Protein AF-A0A4S9WUK8-F1 (afdb_monomer_lite)

Foldseek 3Di:
DDDDDDDDDDDDPDPPPAAAQEAEAECPLVVQQVDWFDKAWPLHQKAFPPVPPDDDDDDPDDDDPDPPDTDIDGHRVSLVVLSVNLQRHDAFHKYKYKAQDQCSCVCLVPDDDDPNRDRSCQFKDWPDKDWDADDDDPPDPDDDPRTGTIITIIGGHNGHMDGD

pLDDT: mean 80.41, std 21.2, range [33.19, 98.5]

Sequence (164 aa):
MANVRKGGDGEDGGGEDGGYDIIIDKSTTDAISCAEDVVVGLPYCVNINNINTSATATIPTTVCTQPTFPQKAAIYPPHILAIHLAYLARPGCRWVVLSYSSSRFSDWEGEEMPQGLPQPGELWKLVKHEKIVQSPDPEDRVHRPPEMHHLYILERTGVELKEV

Radius of gyration: 21.24 Å; chains: 1; bounding box: 47×48×71 Å

Secondary structure (DSSP, 8-state):
-------------------EEEEEEESHHHHHHTSPPEEEEES-SEEE-----SS------------SS-EEEEE-HHHHHHHHHHHHEEEEEEEEEEES-TTTTSSTTT--PPTTS--HHHHEEEEEEEEEEPPP-TT--S---SEEEEEEEEEE-S--EEE-

Organism: Aureobasidium pullulans (NCBI:txid5580)

Structure (mmCIF, N/CA/C/O backbone):
data_AF-A0A4S9WUK8-F1
#
_entry.id   AF-A0A4S9WUK8-F1
#
loop_
_atom_site.group_PDB
_atom_site.id
_atom_site.type_symbol
_atom_site.label_atom_id
_atom_site.label_alt_id
_atom_site.label_comp_id
_atom_site.label_asym_id
_atom_site.label_entity_id
_atom_site.label_seq_id
_atom_site.pdbx_PDB_ins_code
_atom_site.Cartn_x
_atom_site.Cartn_y
_atom_site.Cartn_z
_atom_site.occupancy
_atom_site.B_iso_or_equiv
_atom_site.auth_seq_id
_atom_site.auth_comp_id
_atom_site.auth_asym_id
_atom_site.auth_atom_id
_atom_site.pdbx_PDB_model_num
ATOM 1 N N . MET A 1 1 ? -6.366 -29.317 -18.632 1.00 35.34 1 MET A N 1
ATOM 2 C CA . MET A 1 1 ? -7.255 -30.149 -17.795 1.00 35.34 1 MET A CA 1
ATOM 3 C C . MET A 1 1 ? -8.138 -29.207 -17.004 1.00 35.34 1 MET A C 1
ATOM 5 O O . MET A 1 1 ? -7.620 -28.381 -16.268 1.00 35.34 1 MET A O 1
ATOM 9 N N . ALA A 1 2 ? -9.435 -29.241 -17.295 1.00 34.88 2 ALA A N 1
ATOM 10 C CA . ALA A 1 2 ? -10.446 -28.375 -16.704 1.00 34.88 2 ALA A CA 1
ATOM 11 C C . ALA A 1 2 ? -10.790 -28.829 -15.282 1.00 34.88 2 ALA A C 1
ATOM 13 O O . ALA A 1 2 ? -10.738 -30.025 -15.004 1.00 34.88 2 ALA A O 1
ATOM 14 N N . ASN A 1 3 ? -11.231 -27.901 -14.433 1.00 33.19 3 ASN A N 1
ATOM 15 C CA . ASN A 1 3 ? -12.106 -28.260 -13.326 1.00 33.19 3 ASN A CA 1
ATOM 16 C C . ASN A 1 3 ? -13.335 -27.346 -13.333 1.00 33.19 3 ASN A C 1
ATOM 18 O O . ASN A 1 3 ? -13.282 -26.176 -12.965 1.00 33.19 3 ASN A O 1
ATOM 22 N N . VAL A 1 4 ? -14.428 -27.919 -13.835 1.00 40.84 4 VAL A N 1
ATOM 23 C CA . VAL A 1 4 ? -15.790 -27.387 -13.809 1.00 40.84 4 VAL A CA 1
ATOM 24 C C . VAL A 1 4 ? -16.308 -27.539 -12.380 1.00 40.84 4 VAL A C 1
ATOM 26 O O . VAL A 1 4 ? -16.351 -28.654 -11.862 1.00 40.84 4 VAL A O 1
ATOM 29 N N . ARG A 1 5 ? -16.710 -26.442 -11.731 1.00 43.78 5 ARG A N 1
ATOM 30 C CA . ARG A 1 5 ? -17.444 -26.522 -10.462 1.00 43.78 5 ARG A CA 1
ATOM 31 C C . ARG A 1 5 ? -18.898 -26.878 -10.770 1.00 43.78 5 ARG A C 1
ATOM 33 O O . ARG A 1 5 ? -19.621 -26.101 -11.384 1.00 43.78 5 ARG A O 1
ATOM 40 N N . LYS A 1 6 ? -19.290 -28.092 -10.384 1.00 41.66 6 LYS A N 1
ATOM 41 C CA . LYS A 1 6 ? -20.673 -28.574 -10.393 1.00 41.66 6 LYS A CA 1
ATOM 42 C C . LYS A 1 6 ? -21.414 -27.895 -9.238 1.00 41.66 6 LYS A C 1
ATOM 44 O O . LYS A 1 6 ? -20.965 -28.000 -8.101 1.00 41.66 6 LYS A O 1
ATOM 49 N N . GLY A 1 7 ? -22.500 -27.191 -9.552 1.00 44.09 7 GLY A N 1
ATOM 50 C CA . GLY A 1 7 ? -23.410 -26.624 -8.560 1.00 44.09 7 GLY A CA 1
ATOM 51 C C . GLY A 1 7 ? -24.058 -27.726 -7.722 1.00 44.09 7 GLY A C 1
ATOM 52 O O . GLY A 1 7 ? -24.453 -28.765 -8.257 1.00 44.09 7 GLY A O 1
ATOM 53 N N . GLY A 1 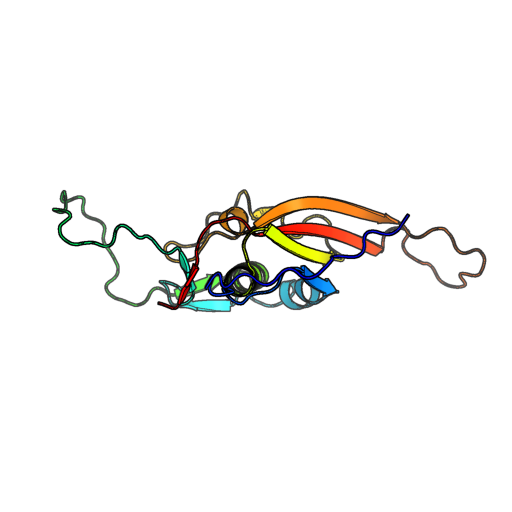8 ? -24.115 -27.494 -6.417 1.00 34.66 8 GLY A N 1
ATOM 54 C CA . GLY A 1 8 ? -24.861 -28.290 -5.457 1.00 34.66 8 GLY A CA 1
ATOM 55 C C . GLY A 1 8 ? -25.534 -27.333 -4.487 1.00 34.66 8 GLY A C 1
ATOM 56 O O . GLY A 1 8 ? -24.848 -26.553 -3.830 1.00 34.66 8 GLY A O 1
ATOM 57 N N . ASP A 1 9 ? -26.861 -27.378 -4.473 1.00 51.56 9 ASP A N 1
ATOM 58 C CA . ASP A 1 9 ? -27.725 -26.598 -3.600 1.00 51.56 9 ASP A CA 1
ATOM 59 C C . ASP A 1 9 ? -27.489 -26.984 -2.135 1.00 51.56 9 ASP A C 1
ATOM 61 O O . ASP A 1 9 ? -27.582 -28.153 -1.756 1.00 51.56 9 ASP A O 1
ATOM 65 N N . GLY A 1 10 ? -27.189 -25.980 -1.322 1.00 39.72 10 GLY A N 1
ATOM 66 C CA . GLY A 1 10 ? -27.092 -26.066 0.125 1.00 39.72 10 GLY A CA 1
ATOM 67 C C . GLY A 1 10 ? -27.099 -24.649 0.671 1.00 39.72 10 GLY A C 1
ATOM 68 O O . GLY A 1 10 ? -26.137 -23.912 0.472 1.00 39.72 10 GLY A O 1
ATOM 69 N N . GLU A 1 11 ? -28.212 -24.255 1.287 1.00 52.22 11 GLU A N 1
ATOM 70 C CA . GLU A 1 11 ? -28.290 -23.047 2.102 1.00 52.22 11 GLU A CA 1
ATOM 71 C C . GLU A 1 11 ? -27.220 -23.125 3.192 1.00 52.22 11 GLU A C 1
ATOM 73 O O . GLU A 1 11 ? -27.316 -23.942 4.106 1.00 52.22 11 GLU A O 1
ATOM 78 N N . ASP A 1 12 ? -26.217 -22.259 3.095 1.00 45.22 12 ASP A N 1
ATOM 79 C CA . ASP A 1 12 ? -25.401 -21.878 4.235 1.00 45.22 12 ASP A CA 1
ATOM 80 C C . ASP A 1 12 ? -25.297 -20.354 4.217 1.00 45.22 12 ASP A C 1
ATOM 82 O O . ASP A 1 12 ? -24.709 -19.749 3.319 1.00 45.22 12 ASP A O 1
ATOM 86 N N . GLY A 1 13 ? -25.982 -19.723 5.169 1.00 46.50 13 GLY A N 1
ATOM 87 C CA . GLY A 1 13 ? -26.023 -18.277 5.362 1.00 46.50 13 GLY A CA 1
ATOM 88 C C . GLY A 1 13 ? -24.713 -17.749 5.941 1.00 46.50 13 GLY A C 1
ATOM 89 O O . GLY A 1 13 ? -24.709 -17.170 7.025 1.00 46.50 13 GLY A O 1
ATOM 90 N N . GLY A 1 14 ? -23.604 -17.951 5.234 1.00 40.41 14 GLY A N 1
ATOM 91 C CA . GLY A 1 14 ? -22.345 -17.275 5.510 1.00 40.41 14 GLY A CA 1
ATOM 92 C C . GLY A 1 14 ? -22.405 -15.887 4.897 1.00 40.41 14 GLY A C 1
ATOM 93 O O . GLY A 1 14 ? -22.320 -15.760 3.679 1.00 40.41 14 GLY A O 1
ATOM 94 N N . GLY A 1 15 ? -22.603 -14.852 5.715 1.00 42.12 15 GLY A N 1
ATOM 95 C CA . GLY A 1 15 ? -22.508 -13.473 5.245 1.00 42.12 15 GLY A CA 1
ATOM 96 C C . GLY A 1 15 ? -21.169 -13.280 4.540 1.00 42.12 15 GLY A C 1
ATOM 97 O O . GLY A 1 15 ? -20.123 -13.420 5.171 1.00 42.12 15 GLY A O 1
ATOM 98 N N . GLU A 1 16 ? -21.197 -13.036 3.230 1.00 56.31 16 GLU A N 1
ATOM 99 C CA . GLU A 1 16 ? -20.005 -12.660 2.479 1.00 56.31 16 GLU A CA 1
ATOM 100 C C . GLU A 1 16 ? -19.574 -11.289 2.995 1.00 56.31 16 GLU A C 1
ATOM 102 O O . GLU A 1 16 ? -20.086 -10.256 2.562 1.00 56.31 16 GLU A O 1
ATOM 107 N N . ASP A 1 17 ? -18.686 -11.291 3.987 1.00 66.38 17 ASP A N 1
ATOM 108 C CA . ASP A 1 17 ? -18.056 -10.081 4.490 1.00 66.38 17 ASP A CA 1
ATOM 109 C C . ASP A 1 17 ? -17.358 -9.419 3.292 1.00 66.38 17 ASP A C 1
ATOM 111 O O . ASP A 1 17 ? -16.470 -9.997 2.651 1.00 66.38 17 ASP A O 1
ATOM 115 N N . GLY A 1 18 ? -17.877 -8.258 2.891 1.00 72.50 18 GLY A N 1
ATOM 116 C CA . GLY A 1 18 ? -17.448 -7.566 1.683 1.00 72.50 18 GLY A CA 1
ATOM 117 C C . GLY A 1 18 ? -15.960 -7.213 1.743 1.00 72.50 18 GLY A C 1
ATOM 118 O O . GLY A 1 18 ? -15.396 -7.000 2.808 1.00 72.50 18 GLY A O 1
ATOM 119 N N . GLY A 1 19 ? -15.298 -7.136 0.589 1.00 90.12 19 GLY A N 1
ATOM 120 C CA . GLY A 1 19 ? -13.904 -6.692 0.520 1.00 90.12 19 GLY A CA 1
ATOM 121 C C . GLY A 1 19 ? -13.163 -7.225 -0.696 1.00 90.12 19 GLY A C 1
ATOM 122 O O . GLY A 1 19 ? -13.610 -8.176 -1.341 1.00 90.12 19 GLY A O 1
ATOM 123 N N . TYR A 1 20 ? -12.026 -6.613 -1.014 1.00 97.06 20 TYR A N 1
ATOM 124 C CA . TYR A 1 20 ? -11.213 -6.982 -2.175 1.00 97.06 20 TYR A CA 1
ATOM 125 C C . TYR A 1 20 ? -10.332 -8.204 -1.896 1.00 97.06 20 TYR A C 1
ATOM 127 O O . TYR A 1 20 ? -9.748 -8.306 -0.821 1.00 97.06 20 TYR A O 1
ATOM 135 N N . ASP A 1 21 ? -10.204 -9.096 -2.885 1.00 97.00 21 ASP A N 1
ATOM 136 C CA . ASP A 1 21 ? -9.227 -10.200 -2.903 1.00 97.00 21 ASP A CA 1
ATOM 137 C C . ASP A 1 21 ? -7.869 -9.784 -3.486 1.00 97.00 21 ASP A C 1
ATOM 139 O O . ASP A 1 21 ? -6.829 -10.361 -3.163 1.00 97.00 21 ASP A O 1
ATOM 143 N N . ILE A 1 22 ? -7.883 -8.830 -4.419 1.00 97.69 22 ILE A N 1
ATOM 144 C CA . ILE A 1 22 ? -6.703 -8.359 -5.141 1.00 97.69 22 ILE A CA 1
ATOM 145 C C . ILE A 1 22 ? -6.827 -6.850 -5.330 1.00 97.69 22 ILE A C 1
ATOM 147 O O . ILE A 1 22 ? -7.840 -6.358 -5.823 1.00 97.69 22 ILE A O 1
ATOM 151 N N . ILE A 1 23 ? -5.765 -6.132 -4.986 1.00 98.50 23 ILE A N 1
ATOM 152 C CA . ILE A 1 23 ? -5.598 -4.700 -5.216 1.00 98.50 23 ILE A CA 1
ATOM 153 C C . ILE A 1 23 ? -4.382 -4.536 -6.120 1.00 98.50 23 ILE A C 1
ATOM 155 O O . ILE A 1 23 ? -3.303 -5.033 -5.804 1.00 98.50 23 ILE A O 1
ATOM 159 N N . ILE A 1 24 ? -4.552 -3.847 -7.246 1.00 98.19 24 ILE A N 1
ATOM 160 C CA . ILE A 1 24 ? -3.464 -3.555 -8.182 1.00 98.19 24 ILE A CA 1
ATOM 161 C C . ILE A 1 24 ? -3.159 -2.066 -8.087 1.00 98.19 24 ILE A C 1
ATOM 163 O O . ILE A 1 24 ? -3.979 -1.237 -8.473 1.00 98.19 24 ILE A O 1
ATOM 167 N N . ASP A 1 25 ? -1.972 -1.737 -7.593 1.00 97.69 25 ASP A N 1
ATOM 168 C CA . ASP A 1 25 ? -1.458 -0.375 -7.534 1.00 97.69 25 ASP A CA 1
ATOM 169 C C . ASP A 1 25 ? -0.331 -0.221 -8.550 1.00 97.69 25 ASP A C 1
ATOM 171 O O . ASP A 1 25 ? 0.727 -0.850 -8.458 1.00 97.69 25 ASP A O 1
ATOM 175 N N . LYS A 1 26 ? -0.576 0.633 -9.540 1.00 95.19 26 LYS A N 1
ATOM 176 C CA . LYS A 1 26 ? 0.442 1.065 -10.484 1.00 95.19 26 LYS A CA 1
ATOM 177 C C . LYS A 1 26 ? 0.664 2.559 -10.296 1.00 95.19 26 LYS A C 1
ATOM 179 O O . LYS A 1 26 ? -0.179 3.359 -10.695 1.00 95.19 26 LYS A O 1
ATOM 184 N N . SER A 1 27 ? 1.833 2.918 -9.770 1.00 90.44 27 SER A N 1
ATOM 185 C CA . SER A 1 27 ? 2.285 4.304 -9.593 1.00 90.44 27 SER A CA 1
ATOM 186 C C . SER A 1 27 ? 1.484 5.161 -8.603 1.00 90.44 27 SER A C 1
ATOM 188 O O . SER A 1 27 ? 1.890 6.297 -8.373 1.00 90.44 27 SER A O 1
ATOM 190 N N . THR A 1 28 ? 0.398 4.681 -7.987 1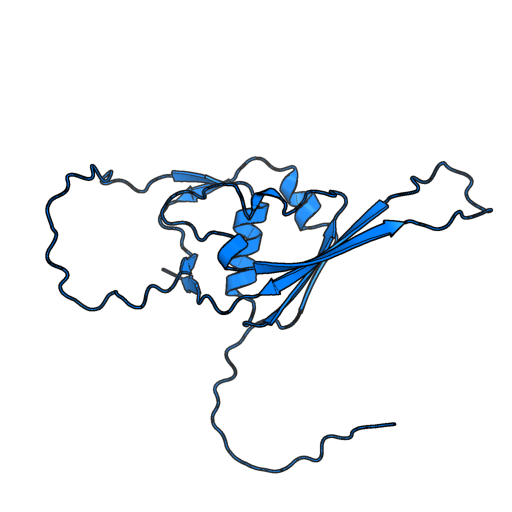.00 95.12 28 THR A N 1
ATOM 191 C CA . THR A 1 28 ? -0.372 5.473 -7.012 1.00 95.12 28 THR A 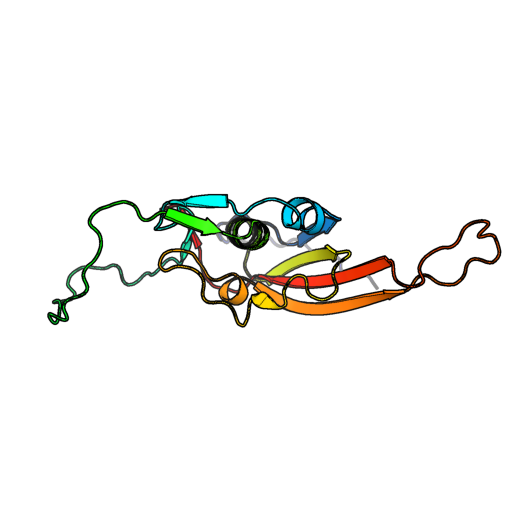CA 1
ATOM 192 C C . THR A 1 28 ? 0.440 5.659 -5.745 1.00 95.12 28 THR A C 1
ATOM 194 O O . THR A 1 28 ? 0.669 6.796 -5.335 1.00 95.12 28 THR A O 1
ATOM 197 N N . THR A 1 29 ? 0.947 4.560 -5.182 1.00 96.62 29 THR A N 1
ATOM 198 C CA . THR A 1 29 ? 1.858 4.606 -4.034 1.00 96.62 29 THR A CA 1
ATOM 199 C C . THR A 1 29 ? 3.057 5.525 -4.321 1.00 96.62 29 THR A C 1
ATOM 201 O O . THR A 1 29 ? 3.380 6.383 -3.498 1.00 96.62 29 THR A O 1
ATOM 204 N N . ASP A 1 30 ? 3.669 5.436 -5.513 1.00 96.06 30 ASP A N 1
ATOM 205 C CA . ASP A 1 30 ? 4.769 6.329 -5.923 1.00 96.06 30 ASP A CA 1
ATOM 206 C C . ASP A 1 30 ? 4.365 7.801 -6.003 1.00 96.06 30 ASP A C 1
ATOM 208 O O . ASP A 1 30 ? 5.087 8.667 -5.511 1.00 96.06 30 ASP A O 1
ATOM 212 N N . ALA A 1 31 ? 3.217 8.104 -6.600 1.00 96.12 31 ALA A N 1
ATOM 213 C CA . ALA A 1 31 ? 2.764 9.478 -6.738 1.00 96.12 31 ALA A CA 1
ATOM 214 C C . ALA A 1 31 ? 2.555 10.134 -5.366 1.00 96.12 31 ALA A C 1
ATOM 216 O O . ALA A 1 31 ? 2.984 11.267 -5.154 1.00 96.12 31 ALA A O 1
ATOM 217 N N . ILE A 1 32 ? 1.948 9.415 -4.415 1.00 96.56 32 ILE A N 1
ATOM 218 C CA . ILE A 1 32 ? 1.644 9.978 -3.093 1.00 96.56 32 ILE A CA 1
ATOM 219 C C . ILE A 1 32 ? 2.857 10.032 -2.161 1.00 96.56 32 ILE A C 1
ATOM 221 O O . ILE A 1 32 ? 2.862 10.839 -1.241 1.00 96.56 32 ILE A O 1
ATOM 225 N N . SER A 1 33 ? 3.905 9.233 -2.387 1.00 95.75 33 SER A N 1
ATOM 226 C CA . SER A 1 33 ? 5.121 9.312 -1.556 1.00 95.75 33 SER A CA 1
ATOM 227 C C . SER A 1 33 ? 5.905 10.602 -1.680 1.00 95.75 33 SER A C 1
ATOM 229 O O . SER A 1 33 ? 6.755 10.870 -0.839 1.00 95.75 33 SER A O 1
ATOM 231 N N . CYS A 1 34 ? 5.690 11.348 -2.758 1.00 95.19 34 CYS A N 1
ATOM 232 C CA . CYS A 1 34 ? 6.366 12.618 -2.971 1.00 95.19 34 CYS A CA 1
ATOM 233 C C . CYS A 1 34 ? 5.620 13.788 -2.314 1.00 95.19 34 CYS A C 1
ATOM 235 O O . CYS A 1 34 ? 6.088 14.920 -2.409 1.00 95.19 34 CYS A O 1
ATOM 237 N N . ALA A 1 35 ? 4.453 13.540 -1.710 1.00 96.19 35 ALA A N 1
ATOM 238 C CA . ALA A 1 35 ? 3.684 14.561 -1.017 1.00 96.19 35 ALA A CA 1
ATOM 239 C C . ALA A 1 35 ? 4.223 14.811 0.400 1.00 96.19 35 ALA A C 1
ATOM 241 O O . ALA A 1 35 ? 4.941 13.987 0.965 1.00 96.19 35 ALA A O 1
ATOM 242 N N . GLU A 1 36 ? 3.852 15.959 0.963 1.00 97.50 36 GLU A N 1
ATOM 243 C CA . GLU A 1 36 ? 4.077 16.265 2.376 1.00 97.50 36 GLU A CA 1
ATOM 244 C C . GLU A 1 36 ? 3.267 15.320 3.278 1.00 97.50 36 GLU A C 1
ATOM 246 O O . GLU A 1 36 ? 2.210 14.810 2.886 1.00 97.50 36 GLU A O 1
ATOM 251 N N . ASP A 1 37 ? 3.750 15.123 4.504 1.00 96.62 37 ASP A N 1
ATOM 252 C CA . ASP A 1 37 ? 3.043 14.345 5.516 1.00 96.62 37 ASP A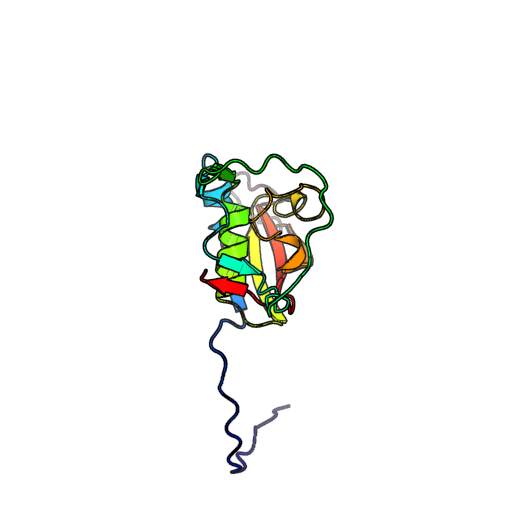 CA 1
ATOM 253 C C . ASP A 1 37 ? 1.662 14.935 5.821 1.00 96.62 37 ASP A C 1
ATOM 255 O O . ASP A 1 37 ? 1.467 16.149 5.942 1.00 96.62 37 ASP A O 1
ATOM 259 N N . VAL A 1 38 ? 0.682 14.054 6.002 1.00 96.19 38 VAL A N 1
ATOM 260 C CA . VAL A 1 38 ? -0.705 14.442 6.251 1.00 96.19 38 VAL A CA 1
ATOM 261 C C . VAL A 1 38 ? -0.936 14.568 7.748 1.00 96.19 38 VAL A C 1
ATOM 263 O O . VAL A 1 38 ? -0.726 13.621 8.505 1.00 96.19 38 VAL A O 1
ATOM 266 N N . VAL A 1 39 ? -1.423 15.730 8.181 1.00 96.81 39 VAL A N 1
ATOM 267 C CA . VAL A 1 39 ? -1.798 15.950 9.580 1.00 96.81 39 VAL A CA 1
ATOM 268 C C . VAL A 1 39 ? -3.157 15.311 9.861 1.00 96.81 39 VAL A C 1
ATOM 270 O O . VAL A 1 39 ? -4.185 15.785 9.377 1.00 96.81 39 VAL A O 1
ATOM 273 N N . VAL A 1 40 ? -3.169 14.268 10.687 1.00 94.81 40 VAL A N 1
ATOM 274 C CA . VAL A 1 40 ? -4.377 13.535 11.093 1.00 94.81 40 VAL A CA 1
ATOM 275 C C . VAL A 1 40 ? -4.668 13.716 12.580 1.00 94.81 40 VAL A C 1
ATOM 277 O O . VAL A 1 40 ? -3.770 14.020 13.367 1.00 94.81 40 VAL A O 1
ATOM 280 N N . GLY A 1 41 ? -5.933 13.545 12.967 1.00 92.88 41 GLY A N 1
ATOM 281 C CA . GLY A 1 41 ? -6.334 13.442 14.371 1.00 92.88 41 GLY A CA 1
ATOM 282 C C . GLY A 1 41 ? -6.130 12.026 14.909 1.00 92.88 41 GLY A C 1
ATOM 283 O O . GLY A 1 41 ? -6.275 11.058 14.163 1.00 92.88 41 GLY A O 1
ATOM 284 N N . LEU A 1 42 ? -5.802 11.924 16.196 1.00 90.88 42 LEU A N 1
ATOM 285 C CA . LEU A 1 42 ? -5.641 10.673 16.930 1.00 90.88 42 LEU A CA 1
ATOM 286 C C . LEU A 1 42 ? -6.648 10.593 18.099 1.00 90.88 42 LEU A C 1
ATOM 288 O O . LEU A 1 42 ? -6.868 11.614 18.764 1.00 90.88 42 LEU A O 1
ATOM 292 N N . PRO A 1 43 ? -7.228 9.408 18.385 1.00 91.31 43 PRO A N 1
ATOM 293 C CA . PRO A 1 43 ? -7.051 8.146 17.655 1.00 91.31 43 PRO A CA 1
ATOM 294 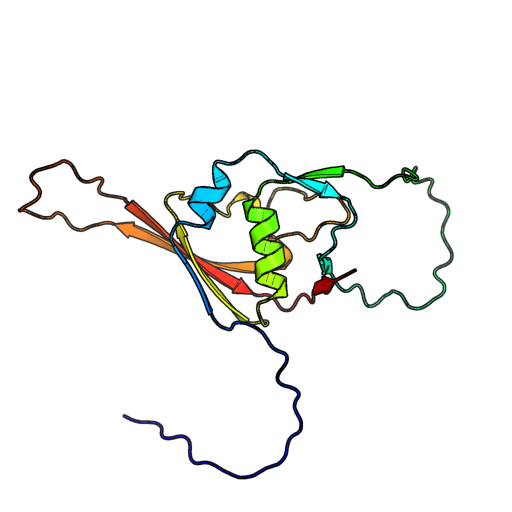C C . PRO A 1 43 ? -7.589 8.236 16.221 1.00 91.31 43 PRO A C 1
ATOM 296 O O . PRO A 1 43 ? -8.506 9.005 15.941 1.00 91.31 43 PRO A O 1
ATOM 299 N N . TYR A 1 44 ? -6.964 7.502 15.302 1.00 92.44 44 TYR A N 1
ATOM 300 C CA . TYR A 1 44 ? -7.350 7.541 13.897 1.00 92.44 44 TYR A CA 1
ATOM 301 C C . TYR A 1 44 ? -8.717 6.885 13.693 1.00 92.44 44 TYR A C 1
ATOM 303 O O . TYR A 1 44 ? -9.051 5.931 14.398 1.00 92.44 44 TYR A O 1
ATOM 311 N N . CYS A 1 45 ? -9.487 7.385 12.722 1.00 90.19 45 CYS A N 1
ATOM 312 C CA . CYS A 1 45 ? -10.863 6.941 12.485 1.00 90.19 45 CYS A CA 1
ATOM 313 C C . CYS A 1 45 ? -10.960 5.472 12.068 1.00 90.19 45 CYS A C 1
ATOM 315 O O . CYS A 1 45 ? -11.990 4.859 12.287 1.00 90.19 45 CYS A O 1
ATOM 317 N N . VAL A 1 46 ? -9.898 4.894 11.504 1.00 91.50 46 VAL A N 1
ATOM 318 C CA . VAL A 1 46 ? -9.792 3.454 11.245 1.00 91.50 46 VAL A CA 1
ATOM 319 C C . VAL A 1 46 ? -8.801 2.871 12.242 1.00 91.50 46 VAL A C 1
ATOM 321 O O . VAL A 1 46 ? -7.620 3.225 12.215 1.00 91.50 46 VAL A O 1
ATOM 324 N N . ASN A 1 47 ? -9.267 1.983 13.119 1.00 87.31 47 ASN A N 1
ATOM 325 C CA . ASN A 1 47 ? -8.446 1.438 14.195 1.00 87.31 47 ASN A CA 1
ATOM 326 C C . ASN A 1 47 ? -8.586 -0.076 14.361 1.00 87.31 47 ASN A C 1
ATOM 328 O O . ASN A 1 47 ? -9.541 -0.688 13.883 1.00 87.31 47 ASN A O 1
ATOM 332 N N . ILE A 1 48 ? -7.619 -0.678 15.054 1.00 85.69 48 ILE A N 1
ATOM 333 C CA . ILE A 1 48 ? -7.636 -2.103 15.377 1.00 85.69 48 ILE A CA 1
ATOM 334 C C . ILE A 1 48 ? -8.761 -2.363 16.375 1.00 85.69 48 ILE A C 1
ATOM 336 O O . ILE A 1 48 ? -8.873 -1.708 17.415 1.00 85.69 48 ILE A O 1
ATOM 340 N N . ASN A 1 49 ? -9.594 -3.348 16.055 1.00 74.94 49 ASN A N 1
ATOM 341 C CA . ASN A 1 49 ? -10.688 -3.787 16.905 1.00 74.94 49 ASN A CA 1
ATOM 342 C C . ASN A 1 49 ? -10.130 -4.492 18.153 1.00 74.94 49 ASN A C 1
ATOM 344 O O . ASN A 1 49 ? -9.969 -5.711 18.178 1.00 74.94 49 ASN A O 1
ATOM 348 N N . ASN A 1 50 ? -9.824 -3.742 19.210 1.00 58.09 50 ASN A N 1
ATOM 349 C CA . ASN A 1 50 ? -9.457 -4.341 20.487 1.00 58.09 50 ASN A CA 1
ATOM 350 C C . ASN A 1 50 ? -10.743 -4.803 21.198 1.00 58.09 50 ASN A C 1
ATOM 352 O O . ASN A 1 50 ? -11.359 -4.052 21.957 1.00 58.09 50 ASN A O 1
ATOM 356 N N . ILE A 1 51 ? -11.170 -6.048 20.948 1.00 46.56 51 ILE A N 1
ATOM 357 C CA . ILE A 1 51 ? -12.359 -6.676 21.570 1.00 46.56 51 ILE A CA 1
ATOM 358 C C . ILE A 1 51 ? -12.247 -6.764 23.116 1.00 46.56 51 ILE A C 1
ATOM 360 O O . ILE A 1 51 ? -13.198 -7.133 23.797 1.00 46.56 51 ILE A O 1
ATOM 364 N N . ASN A 1 52 ? -11.158 -6.291 23.725 1.00 41.12 52 ASN A N 1
ATOM 365 C CA . ASN A 1 52 ? -11.040 -6.094 25.173 1.00 41.12 52 ASN A CA 1
ATOM 366 C C . ASN A 1 52 ? -11.615 -4.757 25.678 1.00 41.12 52 ASN A C 1
ATOM 368 O O . ASN A 1 52 ? -11.081 -4.166 26.614 1.00 41.12 52 ASN A O 1
ATOM 372 N N . THR A 1 53 ? -12.730 -4.290 25.110 1.00 40.47 53 THR A N 1
ATOM 373 C CA . THR A 1 53 ? -13.521 -3.195 25.706 1.00 40.47 53 THR A CA 1
ATOM 374 C C . THR A 1 53 ? -14.867 -3.720 26.198 1.00 40.47 53 THR A C 1
ATOM 376 O O . THR A 1 53 ? -15.931 -3.236 25.828 1.00 40.47 53 THR A O 1
ATOM 379 N N . SER A 1 54 ? -14.819 -4.744 27.052 1.00 37.69 54 SER A N 1
ATOM 380 C CA . SER A 1 54 ? -15.890 -5.018 28.009 1.00 37.69 54 SER A CA 1
ATOM 381 C C . SER A 1 54 ? -15.423 -4.555 29.385 1.00 37.69 54 SER A C 1
ATOM 383 O O . SER A 1 54 ? -14.418 -5.037 29.889 1.00 37.69 54 SER A O 1
ATOM 385 N N . ALA A 1 55 ? -16.145 -3.568 29.916 1.00 46.97 55 ALA A N 1
ATOM 386 C CA . ALA A 1 55 ? -16.306 -3.165 31.312 1.00 46.97 55 ALA A CA 1
ATOM 387 C C . ALA A 1 55 ? -15.267 -3.636 32.361 1.00 46.97 55 ALA A C 1
ATOM 389 O O . ALA A 1 55 ? -15.056 -4.824 32.592 1.00 46.97 55 ALA A O 1
ATOM 390 N N . THR A 1 56 ? -14.811 -2.671 33.173 1.00 41.62 56 THR A N 1
ATOM 391 C CA . THR A 1 56 ? -14.117 -2.851 34.470 1.00 41.62 56 THR A CA 1
ATOM 392 C C . THR A 1 56 ? -12.686 -3.400 34.411 1.00 41.62 56 THR A C 1
ATOM 394 O O . THR A 1 56 ? -12.405 -4.514 34.836 1.00 41.62 56 THR A O 1
ATOM 397 N N . ALA A 1 57 ? -11.738 -2.550 34.011 1.00 35.19 57 ALA A N 1
ATOM 398 C CA . ALA A 1 57 ? -10.344 -2.686 34.427 1.00 35.19 57 ALA A CA 1
ATOM 399 C C . ALA A 1 57 ? -10.019 -1.575 35.435 1.00 35.19 57 ALA A C 1
ATOM 401 O O . ALA A 1 57 ? -9.898 -0.400 35.090 1.00 35.19 57 ALA A O 1
ATOM 402 N N . THR A 1 58 ? -9.941 -1.958 36.708 1.00 37.44 58 THR A N 1
ATOM 403 C CA . THR A 1 58 ? -9.425 -1.141 37.807 1.00 37.44 58 THR A CA 1
ATOM 404 C C . THR A 1 58 ? -8.029 -0.642 37.446 1.00 37.44 58 THR A C 1
ATOM 406 O O . THR A 1 58 ? -7.108 -1.436 37.289 1.00 37.44 58 THR A O 1
ATOM 409 N N . ILE A 1 59 ? -7.895 0.674 37.303 1.00 40.94 59 ILE A N 1
ATOM 410 C CA . ILE A 1 59 ? -6.657 1.394 36.997 1.00 40.94 59 ILE A CA 1
ATOM 411 C C . ILE A 1 59 ? -5.641 1.153 38.131 1.00 40.94 59 ILE A C 1
ATOM 413 O O . ILE A 1 59 ? -5.902 1.590 39.254 1.00 40.94 59 ILE A O 1
ATOM 417 N N . PRO A 1 60 ? -4.461 0.543 37.898 1.00 38.62 60 PRO A N 1
ATOM 418 C CA . PRO A 1 60 ? -3.306 0.807 38.736 1.00 38.62 60 PRO A CA 1
ATOM 419 C C . PRO A 1 60 ? -2.765 2.173 38.317 1.00 38.62 60 PRO A C 1
ATOM 421 O O . PRO A 1 60 ? -2.313 2.367 37.188 1.00 38.62 60 PRO A O 1
ATOM 424 N N . THR A 1 61 ? -2.868 3.133 39.232 1.00 41.50 61 THR A N 1
ATOM 425 C CA . THR A 1 61 ? -2.340 4.491 39.122 1.00 41.50 61 THR A CA 1
ATOM 426 C C . THR A 1 61 ? -0.854 4.460 38.769 1.00 41.50 61 THR A C 1
ATOM 428 O O . THR A 1 61 ? 0.008 4.409 39.639 1.00 41.50 61 THR A O 1
ATOM 431 N N . THR A 1 62 ? -0.555 4.541 37.479 1.00 38.75 62 THR A N 1
ATOM 432 C CA . THR A 1 62 ? 0.730 5.029 36.986 1.00 38.75 62 THR A CA 1
ATOM 433 C C . THR A 1 62 ? 0.395 6.273 36.191 1.00 38.75 62 THR A C 1
ATOM 435 O O . THR A 1 62 ? -0.356 6.214 35.222 1.00 38.75 62 THR A O 1
ATOM 438 N N . VAL A 1 63 ? 0.849 7.415 36.698 1.00 46.59 63 VAL A N 1
ATOM 439 C CA . VAL A 1 63 ? 0.583 8.750 36.165 1.00 46.59 63 VAL A CA 1
ATOM 440 C C . VAL A 1 63 ? 1.057 8.802 34.713 1.00 46.59 63 VAL A C 1
ATOM 442 O O . VAL A 1 63 ? 2.236 8.999 34.445 1.00 46.59 63 VAL A O 1
ATOM 445 N N . CYS A 1 64 ? 0.136 8.601 33.776 1.00 39.50 64 CYS A N 1
ATOM 446 C CA . CYS A 1 64 ? 0.330 8.935 32.378 1.00 39.50 64 CYS A CA 1
ATOM 447 C C . CYS A 1 64 ? -0.421 10.245 32.161 1.00 39.50 64 CYS A C 1
ATOM 449 O O . CYS A 1 64 ? -1.650 10.290 32.228 1.00 39.50 64 CYS A O 1
ATOM 451 N N . THR A 1 65 ? 0.321 11.334 31.993 1.00 44.62 65 THR A N 1
ATOM 452 C CA . THR A 1 65 ? -0.198 12.628 31.550 1.00 44.62 65 THR A CA 1
ATOM 453 C C . THR A 1 65 ? -0.761 12.471 30.139 1.00 44.62 65 THR A C 1
ATOM 455 O O . THR A 1 65 ? -0.078 12.758 29.161 1.00 44.62 65 THR A O 1
ATOM 458 N N . GLN A 1 66 ? -1.990 11.970 30.023 1.00 50.41 66 GLN A N 1
ATOM 459 C CA . GLN A 1 66 ? -2.731 12.012 28.771 1.00 50.41 66 GLN A CA 1
ATOM 460 C C . GLN A 1 66 ? -3.136 13.464 28.498 1.00 50.41 66 GLN A C 1
ATOM 462 O O . GLN A 1 66 ? -3.768 14.087 29.359 1.00 50.41 66 GLN A O 1
ATOM 467 N N . PRO A 1 67 ? -2.796 14.040 27.334 1.00 44.47 67 PRO A N 1
ATOM 468 C CA . PRO A 1 67 ? -3.343 15.326 26.948 1.00 44.47 67 PRO A CA 1
ATOM 469 C C . PRO A 1 67 ? -4.852 15.174 26.744 1.00 44.47 67 PRO A C 1
ATOM 471 O O . PRO A 1 67 ? -5.313 14.336 25.977 1.00 44.47 67 PRO A O 1
ATOM 474 N N . THR A 1 68 ? -5.628 16.026 27.401 1.00 53.09 68 THR A N 1
ATOM 475 C CA . THR A 1 68 ? -7.091 16.142 27.293 1.00 53.09 68 THR A CA 1
ATOM 476 C C . THR A 1 68 ? -7.557 16.788 25.976 1.00 53.09 68 THR A C 1
ATOM 478 O O . THR A 1 68 ? -8.622 17.398 25.927 1.00 53.09 68 THR A O 1
ATOM 481 N N . PHE A 1 69 ? -6.756 16.707 24.910 1.00 55.47 69 PHE A N 1
ATOM 482 C CA . PHE A 1 69 ? -7.024 17.314 23.605 1.00 55.47 69 PHE A CA 1
ATOM 483 C C . PHE A 1 69 ? -6.805 16.288 22.489 1.00 55.47 69 PHE A C 1
ATOM 485 O O . PHE A 1 69 ? -5.930 15.435 22.639 1.00 55.47 69 PHE A O 1
ATOM 492 N N . PRO A 1 70 ? -7.543 16.379 21.362 1.00 66.38 70 PRO A N 1
ATOM 493 C CA . PRO A 1 70 ? -7.274 15.545 20.197 1.00 66.38 70 PRO A CA 1
ATOM 494 C C . PRO A 1 70 ? -5.825 15.762 19.758 1.00 66.38 70 PRO A C 1
ATOM 496 O O . PRO A 1 70 ? -5.438 16.866 19.359 1.00 66.38 70 PRO A O 1
ATOM 499 N N . GLN A 1 71 ? -5.013 14.715 19.880 1.00 86.50 71 GLN A N 1
ATOM 500 C CA . GLN A 1 71 ? -3.628 14.748 19.443 1.00 86.50 71 GLN A CA 1
ATOM 501 C C . GLN A 1 71 ? -3.609 14.770 17.914 1.00 86.50 71 GLN A C 1
ATOM 503 O O . GLN A 1 71 ? -4.412 14.105 17.262 1.00 86.50 71 GLN A O 1
ATOM 508 N N . LYS A 1 72 ? -2.709 15.565 17.335 1.00 92.88 72 LYS A N 1
ATOM 509 C CA . LYS A 1 72 ? -2.454 15.567 15.894 1.00 92.88 72 LYS A CA 1
ATOM 510 C C . LYS A 1 72 ? -1.097 14.944 15.617 1.00 92.88 72 LYS A C 1
ATOM 512 O O . LYS A 1 72 ? -0.163 15.167 16.385 1.00 92.88 72 LYS A O 1
ATOM 517 N N . ALA A 1 73 ? -0.990 14.213 14.516 1.00 93.50 73 ALA A N 1
ATOM 518 C CA . ALA A 1 73 ? 0.271 13.665 14.035 1.00 93.50 73 ALA A CA 1
ATOM 519 C C . ALA A 1 73 ? 0.410 13.890 12.530 1.00 93.50 73 ALA A C 1
ATOM 521 O O . ALA A 1 73 ? -0.580 13.806 11.806 1.00 93.50 73 ALA A O 1
ATOM 522 N N . ALA A 1 74 ? 1.626 14.195 12.082 1.00 95.75 74 ALA A N 1
ATOM 523 C CA . ALA A 1 74 ? 1.987 14.231 10.670 1.00 95.75 74 ALA A CA 1
ATOM 524 C C . ALA A 1 74 ? 2.398 12.817 10.250 1.00 95.75 74 ALA A C 1
ATOM 526 O O . ALA A 1 74 ? 3.258 12.224 10.897 1.00 95.75 74 ALA A O 1
ATOM 527 N N . ILE A 1 75 ? 1.732 12.266 9.237 1.00 94.94 75 ILE A N 1
ATOM 528 C CA . ILE A 1 75 ? 1.885 10.870 8.829 1.00 94.94 75 ILE A CA 1
ATOM 529 C C . ILE A 1 75 ? 2.254 10.787 7.353 1.00 94.94 75 ILE A C 1
ATOM 531 O O . ILE A 1 75 ? 1.587 11.386 6.504 1.00 94.94 75 ILE A O 1
ATOM 535 N N . TYR A 1 76 ? 3.253 9.962 7.052 1.00 94.94 76 TYR A N 1
ATOM 536 C CA . TYR A 1 76 ? 3.678 9.685 5.688 1.00 94.94 76 TYR A CA 1
ATOM 537 C C . TYR A 1 76 ? 2.534 9.051 4.861 1.00 94.94 76 TYR A C 1
ATOM 539 O O . TYR A 1 76 ? 1.990 8.017 5.272 1.00 94.94 76 TYR A O 1
ATOM 547 N N . PRO A 1 77 ? 2.137 9.623 3.701 1.00 96.75 77 PRO A N 1
ATOM 548 C CA . PRO A 1 77 ? 0.900 9.248 3.003 1.00 96.75 77 PRO A CA 1
ATOM 549 C C . PRO A 1 77 ? 0.736 7.751 2.671 1.00 96.75 77 PRO A C 1
ATOM 551 O O . PRO A 1 77 ? -0.376 7.238 2.825 1.00 96.75 77 PRO A O 1
ATOM 554 N N . PRO A 1 78 ? 1.787 7.004 2.268 1.00 96.12 78 PRO A N 1
ATOM 555 C CA . PRO A 1 78 ? 1.689 5.556 2.074 1.00 96.12 78 PRO A CA 1
ATOM 556 C C . PRO A 1 78 ? 1.247 4.760 3.312 1.00 96.12 78 PRO A C 1
ATOM 558 O O . PRO A 1 78 ? 0.566 3.750 3.147 1.00 96.12 78 PRO A O 1
ATOM 561 N N . HIS A 1 79 ? 1.551 5.211 4.537 1.00 95.62 79 HIS A N 1
ATOM 562 C CA . HIS A 1 79 ? 1.061 4.551 5.755 1.00 95.62 79 HIS A CA 1
ATOM 563 C C . HIS A 1 79 ? -0.459 4.701 5.889 1.00 95.62 79 HIS A C 1
ATOM 565 O O . HIS A 1 79 ? -1.154 3.732 6.190 1.00 95.62 79 HIS A O 1
ATOM 571 N N . ILE A 1 80 ? -0.997 5.888 5.585 1.00 95.81 80 ILE A N 1
ATOM 572 C CA . ILE A 1 80 ? -2.449 6.118 5.557 1.00 95.81 80 ILE A CA 1
ATOM 573 C C . ILE A 1 80 ? -3.095 5.240 4.485 1.00 95.81 80 ILE A C 1
ATOM 575 O O . ILE A 1 80 ? -4.074 4.549 4.768 1.00 95.81 80 ILE A O 1
ATOM 579 N N . LEU A 1 81 ? -2.533 5.217 3.272 1.00 97.31 81 LEU A N 1
ATOM 580 C CA . LEU A 1 81 ? -3.032 4.362 2.195 1.00 97.31 81 LEU A CA 1
ATOM 581 C C . LEU A 1 81 ? -3.086 2.893 2.636 1.00 97.31 81 LEU A C 1
ATOM 583 O O . LEU A 1 81 ? -4.108 2.240 2.440 1.00 97.31 81 LEU A O 1
ATOM 587 N N . ALA A 1 82 ? -2.029 2.386 3.274 1.00 97.00 82 ALA A N 1
ATOM 588 C CA . ALA A 1 82 ? -1.972 1.008 3.746 1.00 97.00 82 ALA A CA 1
ATOM 589 C C . ALA A 1 82 ? -3.089 0.680 4.751 1.00 97.00 82 ALA A C 1
ATOM 591 O O . ALA A 1 82 ? -3.706 -0.381 4.642 1.00 97.00 82 ALA A O 1
ATOM 592 N N . ILE A 1 83 ? -3.396 1.588 5.683 1.00 96.38 83 ILE A N 1
ATOM 593 C CA . ILE A 1 83 ? -4.487 1.417 6.657 1.00 96.38 83 ILE A CA 1
ATOM 594 C C . ILE A 1 83 ? -5.846 1.350 5.948 1.00 96.38 83 ILE A C 1
ATOM 596 O O . ILE A 1 83 ? -6.635 0.440 6.197 1.00 96.38 83 ILE A O 1
ATOM 600 N N . HIS A 1 84 ? -6.111 2.277 5.024 1.00 97.19 84 HIS A N 1
ATOM 601 C CA . HIS A 1 84 ? -7.383 2.321 4.293 1.00 97.19 84 HIS A CA 1
ATOM 602 C C . HIS A 1 84 ? -7.566 1.119 3.368 1.00 97.19 84 HIS A C 1
ATOM 604 O O . HIS A 1 84 ? -8.643 0.527 3.326 1.00 97.19 84 HIS A O 1
ATOM 610 N N . LEU A 1 85 ? -6.513 0.695 2.668 1.00 97.62 85 LEU A N 1
ATOM 611 C CA . LEU A 1 85 ? -6.572 -0.520 1.860 1.00 97.62 85 LEU A CA 1
ATOM 612 C C . LEU A 1 85 ? -6.788 -1.759 2.732 1.00 97.62 85 LEU A C 1
ATOM 614 O O . LEU A 1 85 ? -7.529 -2.650 2.330 1.00 97.62 85 LEU A O 1
ATOM 618 N N . ALA A 1 86 ? -6.189 -1.818 3.925 1.00 97.00 86 ALA A N 1
ATOM 619 C CA . ALA A 1 86 ? -6.382 -2.935 4.847 1.00 97.00 86 ALA A CA 1
ATOM 620 C C . ALA A 1 86 ? -7.817 -3.024 5.374 1.00 97.00 86 ALA A C 1
ATOM 622 O O . ALA A 1 86 ? -8.293 -4.128 5.634 1.00 97.00 86 ALA A O 1
ATOM 623 N N . TYR A 1 87 ? -8.490 -1.883 5.534 1.00 95.81 87 TYR A N 1
ATOM 624 C CA . TYR A 1 87 ? -9.892 -1.817 5.942 1.00 95.81 87 TYR A CA 1
ATOM 625 C C . TYR A 1 87 ? -10.843 -2.320 4.848 1.00 95.81 87 TYR A C 1
ATOM 627 O O . TYR A 1 87 ? -11.840 -2.965 5.144 1.00 95.81 87 TYR A O 1
ATOM 635 N N . LEU A 1 88 ? -10.512 -2.076 3.576 1.00 95.50 88 LEU A N 1
ATOM 636 C CA . LEU A 1 88 ? -11.311 -2.511 2.422 1.00 95.50 88 LEU A CA 1
ATOM 637 C C . LEU A 1 88 ? -10.989 -3.940 1.944 1.00 95.50 88 LEU A C 1
ATOM 639 O O . LEU A 1 88 ? -11.698 -4.491 1.097 1.00 95.50 88 LEU A O 1
ATOM 643 N N . ALA A 1 89 ? -9.885 -4.518 2.410 1.00 96.50 89 ALA A N 1
ATOM 644 C CA . ALA A 1 89 ? -9.375 -5.808 1.969 1.00 96.50 89 ALA A CA 1
ATOM 645 C C . ALA A 1 89 ? -9.758 -6.926 2.940 1.00 96.50 89 ALA A C 1
ATOM 647 O O . ALA A 1 89 ? -9.603 -6.788 4.154 1.00 96.50 89 ALA A O 1
ATOM 648 N N . ARG A 1 90 ? -10.154 -8.083 2.401 1.00 95.00 90 ARG A N 1
ATOM 649 C CA . ARG A 1 90 ? -10.351 -9.280 3.228 1.00 95.00 90 ARG A CA 1
ATOM 650 C C . ARG A 1 90 ? -9.004 -9.896 3.636 1.00 95.00 90 ARG A C 1
ATOM 652 O O . ARG A 1 90 ? -8.034 -9.769 2.880 1.00 95.00 90 ARG A O 1
ATOM 659 N N . PRO A 1 91 ? -8.917 -10.608 4.775 1.00 96.31 91 PRO A N 1
ATOM 660 C CA . PRO A 1 91 ? -7.731 -11.391 5.118 1.00 96.31 91 PRO A CA 1
ATOM 661 C C . PRO A 1 91 ? -7.289 -12.301 3.963 1.00 96.31 91 PRO A C 1
ATOM 663 O O . PRO A 1 91 ? -8.110 -12.944 3.313 1.00 96.31 91 PRO A O 1
ATOM 666 N N . GLY A 1 92 ? -5.987 -12.331 3.680 1.00 97.06 92 GLY A N 1
ATOM 667 C CA . GLY A 1 92 ? -5.412 -13.053 2.540 1.00 97.06 92 GLY A CA 1
ATOM 668 C C . GLY A 1 92 ? -5.421 -12.294 1.204 1.00 97.06 92 GLY A C 1
ATOM 669 O O . GLY A 1 92 ? -4.807 -12.771 0.246 1.00 97.06 92 GLY A O 1
ATOM 670 N N . CYS A 1 93 ? -6.048 -11.112 1.122 1.00 98.31 93 CYS A N 1
ATOM 671 C CA . CYS A 1 93 ? -5.998 -10.249 -0.061 1.00 98.31 93 CYS A CA 1
ATOM 672 C C . CYS A 1 93 ? -4.559 -9.938 -0.492 1.00 98.31 93 CYS A C 1
ATOM 674 O O . CYS A 1 93 ? -3.677 -9.722 0.342 1.00 98.31 93 CYS A O 1
ATOM 676 N N . ARG A 1 94 ? -4.326 -9.857 -1.807 1.00 98.44 94 ARG A N 1
ATOM 677 C CA . ARG A 1 94 ? -3.037 -9.474 -2.395 1.00 98.44 94 ARG A CA 1
ATOM 678 C C . ARG A 1 94 ? -3.036 -8.016 -2.822 1.00 98.44 94 ARG A C 1
ATOM 680 O O . ARG A 1 94 ? -3.747 -7.656 -3.754 1.00 98.44 94 ARG A O 1
ATOM 687 N N . TRP A 1 95 ? -2.178 -7.203 -2.221 1.00 98.50 95 TRP A N 1
ATOM 688 C CA . TRP A 1 95 ? -1.853 -5.883 -2.750 1.00 98.50 95 TRP A CA 1
ATOM 689 C C . TRP A 1 95 ? -0.595 -5.986 -3.613 1.00 98.50 95 TRP A C 1
ATOM 691 O O . TRP A 1 95 ? 0.505 -6.234 -3.119 1.00 98.50 95 TRP A O 1
ATOM 701 N N . VAL A 1 96 ? -0.783 -5.882 -4.926 1.00 98.50 96 VAL A N 1
ATOM 702 C CA . VAL A 1 96 ? 0.270 -5.971 -5.938 1.00 98.50 96 VAL A CA 1
ATOM 703 C C . VAL A 1 96 ? 0.662 -4.559 -6.346 1.00 98.50 96 VAL A C 1
ATOM 705 O O . VAL A 1 96 ? -0.153 -3.835 -6.916 1.00 98.50 96 VAL A O 1
ATOM 708 N N . VAL A 1 97 ? 1.903 -4.177 -6.062 1.00 98.38 97 VAL A N 1
ATOM 709 C CA . VAL A 1 97 ? 2.397 -2.810 -6.252 1.00 98.38 97 VAL A CA 1
ATOM 710 C C . VAL A 1 97 ? 3.525 -2.802 -7.266 1.00 98.38 97 VAL A C 1
ATOM 712 O O . VAL A 1 97 ? 4.516 -3.515 -7.107 1.00 98.38 97 VAL A O 1
ATOM 715 N N . LEU A 1 98 ? 3.392 -1.958 -8.286 1.00 97.00 98 LEU A N 1
ATOM 716 C CA . LEU A 1 98 ? 4.468 -1.622 -9.209 1.00 97.00 98 LEU A CA 1
ATOM 717 C C . LEU A 1 98 ? 5.031 -0.244 -8.838 1.00 97.00 98 LEU A C 1
ATOM 719 O O . LEU A 1 98 ? 4.377 0.773 -9.079 1.00 97.00 98 LEU A O 1
ATOM 723 N N . SER A 1 99 ? 6.228 -0.242 -8.250 1.00 95.81 99 SER A N 1
ATOM 724 C CA . SER A 1 99 ? 6.890 0.925 -7.652 1.00 95.81 99 SER A CA 1
ATOM 725 C C . SER A 1 99 ? 8.196 1.267 -8.376 1.00 95.81 99 SER A C 1
ATOM 727 O O . SER A 1 99 ? 8.891 0.366 -8.837 1.00 95.81 99 SER A O 1
ATOM 729 N N . TYR A 1 100 ? 8.585 2.539 -8.443 1.00 93.19 100 TYR A N 1
ATOM 730 C CA . TYR A 1 100 ? 9.939 2.943 -8.867 1.00 93.19 100 TYR A CA 1
ATOM 731 C C . TYR A 1 100 ? 10.974 2.837 -7.735 1.00 93.19 100 TYR A C 1
ATOM 733 O O . TYR A 1 100 ? 12.173 2.786 -7.992 1.00 93.19 100 TYR A O 1
ATOM 741 N N . SER A 1 101 ? 10.529 2.803 -6.477 1.00 93.25 101 SER A N 1
ATOM 742 C CA . SER A 1 101 ? 11.404 2.701 -5.305 1.00 93.25 101 SER A CA 1
ATOM 743 C C . SER A 1 101 ? 11.670 1.246 -4.919 1.00 93.25 101 SER A C 1
ATOM 745 O O . SER A 1 101 ? 10.727 0.457 -4.822 1.00 93.25 101 SER A O 1
ATOM 747 N N . SER A 1 102 ? 12.942 0.923 -4.648 1.00 93.69 102 SER A N 1
ATOM 748 C CA . SER A 1 102 ? 13.413 -0.374 -4.142 1.00 93.69 102 SER A CA 1
ATOM 749 C C . SER A 1 102 ? 13.226 -0.562 -2.635 1.00 93.69 102 SER A C 1
ATOM 751 O O . SER A 1 102 ? 13.387 -1.678 -2.141 1.00 93.69 102 SER A O 1
ATOM 753 N N . SER A 1 103 ? 12.891 0.502 -1.905 1.00 93.25 103 SER A N 1
ATOM 754 C CA . SER A 1 103 ? 12.744 0.511 -0.444 1.00 93.25 103 SER A CA 1
ATOM 755 C C . SER A 1 103 ? 11.365 0.999 -0.003 1.00 93.25 103 SER A C 1
ATOM 757 O O . SER A 1 103 ? 11.209 1.538 1.087 1.00 93.25 103 SER A O 1
ATOM 759 N N . ARG A 1 104 ? 10.360 0.851 -0.876 1.00 93.69 104 ARG A N 1
ATOM 760 C CA . ARG A 1 104 ? 9.032 1.454 -0.708 1.00 93.69 104 ARG A CA 1
ATOM 761 C C . ARG A 1 104 ? 8.334 1.111 0.613 1.00 93.69 104 ARG A C 1
ATOM 763 O O . ARG A 1 104 ? 7.581 1.924 1.127 1.00 93.69 104 ARG A O 1
ATOM 770 N N . PHE A 1 105 ? 8.548 -0.104 1.094 1.00 93.69 105 PHE A N 1
ATOM 771 C CA . PHE A 1 105 ? 7.883 -0.659 2.272 1.00 93.69 105 PHE A CA 1
ATOM 772 C C . PHE A 1 105 ? 8.903 -1.107 3.327 1.00 93.69 105 PHE A C 1
ATOM 774 O O . PHE A 1 105 ? 8.630 -2.003 4.118 1.00 93.69 105 PHE A O 1
ATOM 781 N N . SER A 1 106 ? 10.128 -0.573 3.270 1.00 86.81 106 SER A N 1
ATOM 782 C CA . SER A 1 106 ? 11.231 -0.996 4.145 1.00 86.81 106 SER A CA 1
ATOM 783 C C . SER A 1 106 ? 11.112 -0.461 5.574 1.00 86.81 106 SER A C 1
ATOM 785 O O . SER A 1 106 ? 11.731 -1.009 6.478 1.00 86.81 106 SER A O 1
ATOM 787 N N . ASP A 1 107 ? 10.335 0.598 5.768 1.00 79.50 107 ASP A N 1
ATOM 788 C CA . ASP A 1 107 ? 10.071 1.293 7.030 1.00 79.50 107 ASP A CA 1
ATOM 789 C C . ASP A 1 107 ? 9.008 0.601 7.904 1.00 79.50 107 ASP A C 1
ATOM 791 O O . ASP A 1 107 ? 8.964 0.819 9.113 1.00 79.50 107 ASP A O 1
ATOM 795 N N . TRP A 1 108 ? 8.209 -0.308 7.338 1.00 81.62 108 TRP A N 1
ATOM 796 C CA . TRP A 1 108 ? 7.066 -0.928 8.026 1.00 81.62 108 TRP A CA 1
ATOM 797 C C . TRP A 1 108 ? 7.411 -1.881 9.173 1.00 81.62 108 TRP A C 1
ATOM 799 O O . TRP A 1 108 ? 6.541 -2.188 9.984 1.00 81.62 108 TRP A O 1
ATOM 809 N N . GLU A 1 109 ? 8.648 -2.369 9.238 1.00 66.62 109 GLU A N 1
ATOM 810 C CA . GLU A 1 109 ? 9.116 -3.233 10.330 1.00 66.62 109 GLU A CA 1
ATOM 811 C C . GLU A 1 109 ? 9.934 -2.467 11.387 1.00 66.62 109 GLU A C 1
ATOM 813 O O . GLU A 1 109 ? 10.333 -3.060 12.389 1.00 66.62 109 GLU A O 1
ATOM 818 N N . GLY A 1 110 ? 10.213 -1.172 11.177 1.00 65.44 110 GLY A N 1
ATOM 819 C CA . GLY A 1 110 ? 11.216 -0.435 11.955 1.00 65.44 110 GLY A CA 1
ATOM 820 C C . GLY A 1 110 ? 10.788 0.919 12.519 1.00 65.44 110 GLY A C 1
ATOM 821 O O . GLY A 1 110 ? 11.383 1.347 13.508 1.00 65.44 110 GLY A O 1
ATOM 822 N N . GLU A 1 111 ? 9.790 1.594 11.941 1.00 71.94 111 GLU A N 1
ATOM 823 C CA . GLU A 1 111 ? 9.332 2.898 12.440 1.00 71.94 111 GLU A CA 1
ATOM 824 C C . GLU A 1 111 ? 8.096 2.777 13.339 1.00 71.94 111 GLU A C 1
ATOM 826 O O . GLU A 1 111 ? 7.075 2.202 12.964 1.00 71.94 111 GLU A O 1
ATOM 831 N N . GLU A 1 112 ? 8.176 3.337 14.550 1.00 80.06 112 GLU A N 1
ATOM 832 C CA . GLU A 1 112 ? 7.042 3.376 15.474 1.00 80.06 112 GLU A CA 1
ATOM 833 C C . GLU A 1 112 ? 6.000 4.405 15.006 1.00 80.06 112 GLU A C 1
ATOM 835 O O . GLU A 1 112 ? 6.212 5.616 15.097 1.00 80.06 112 GLU A O 1
ATOM 840 N N . MET A 1 113 ? 4.830 3.939 14.556 1.00 88.56 113 MET A N 1
ATOM 841 C CA . MET A 1 113 ? 3.685 4.832 14.335 1.00 88.56 113 MET A CA 1
ATOM 842 C C . MET A 1 113 ? 3.172 5.464 15.646 1.00 88.56 113 MET A C 1
ATOM 844 O O . MET A 1 113 ? 3.190 4.820 16.700 1.00 88.56 113 MET A O 1
ATOM 848 N N . PRO A 1 114 ? 2.643 6.704 15.596 1.00 90.62 114 PRO A N 1
ATOM 849 C CA . PRO A 1 114 ? 2.030 7.356 16.748 1.00 90.62 114 PRO A CA 1
ATOM 850 C C . PRO A 1 114 ? 0.936 6.512 17.409 1.00 90.62 114 PRO A C 1
ATOM 852 O O . PRO A 1 114 ? 0.120 5.878 16.737 1.00 90.62 114 PRO A O 1
ATOM 855 N N . GLN A 1 115 ? 0.866 6.565 18.741 1.00 87.88 115 GLN A N 1
ATOM 856 C CA . GLN A 1 115 ? -0.160 5.856 19.502 1.00 87.88 115 GLN A CA 1
ATOM 857 C C . GLN A 1 115 ? -1.572 6.235 19.022 1.00 87.88 115 GLN A C 1
ATOM 859 O O . GLN A 1 115 ? -1.919 7.411 18.921 1.00 87.88 115 GLN A O 1
ATOM 864 N N . GLY A 1 116 ? -2.408 5.225 18.772 1.00 88.06 116 GLY A N 1
ATOM 865 C CA . GLY A 1 116 ? -3.770 5.413 18.266 1.00 88.06 116 GLY A CA 1
ATOM 866 C C . GLY A 1 116 ? -3.888 5.373 16.741 1.00 88.06 116 GLY A C 1
ATOM 867 O O . GLY A 1 116 ? -4.990 5.586 16.237 1.00 88.06 116 GLY A O 1
ATOM 868 N N . LEU A 1 117 ? -2.804 5.071 16.022 1.00 91.19 117 LEU A N 1
ATOM 869 C CA . LEU A 1 117 ? -2.791 4.797 14.588 1.00 91.19 117 LEU A CA 1
ATOM 870 C C . LEU A 1 117 ? -2.293 3.358 14.338 1.00 91.19 117 LEU A C 1
ATOM 872 O O . LEU A 1 117 ? -1.262 2.983 14.899 1.00 91.19 117 LEU A O 1
ATOM 876 N N . PRO A 1 118 ? -2.995 2.538 13.533 1.00 92.94 118 PRO A N 1
ATOM 877 C CA . PRO A 1 118 ? -2.541 1.181 13.230 1.00 92.94 118 PRO A CA 1
ATOM 878 C C . PRO A 1 118 ? -1.178 1.146 12.528 1.00 92.94 118 PRO A C 1
ATOM 880 O O . PRO A 1 118 ? -0.912 1.957 11.641 1.00 92.94 118 PRO A O 1
ATOM 883 N N . GLN A 1 119 ? -0.346 0.167 12.884 1.00 92.88 119 GLN A N 1
ATOM 884 C CA . GLN A 1 119 ? 0.957 -0.078 12.259 1.00 92.88 119 GLN A CA 1
ATOM 885 C C . GLN A 1 119 ? 0.771 -0.823 10.923 1.00 92.88 119 GLN A C 1
ATOM 887 O O . GLN A 1 119 ? 0.254 -1.943 10.933 1.00 92.88 119 GLN A O 1
ATOM 892 N N . PRO A 1 120 ? 1.199 -0.295 9.759 1.00 94.81 120 PRO A N 1
ATOM 893 C CA . PRO A 1 120 ? 1.019 -0.999 8.484 1.00 94.81 120 PRO A CA 1
ATOM 894 C C . PRO A 1 120 ? 1.654 -2.390 8.412 1.00 94.81 120 PRO A C 1
ATOM 896 O O . PRO A 1 120 ? 1.053 -3.281 7.810 1.00 94.81 120 PRO A O 1
ATOM 899 N N . GLY A 1 121 ? 2.791 -2.611 9.080 1.00 93.88 121 GLY A N 1
ATOM 900 C CA . GLY A 1 121 ? 3.428 -3.931 9.179 1.00 93.88 121 GLY A CA 1
ATOM 901 C C . GLY A 1 121 ? 2.588 -4.988 9.914 1.00 93.88 121 GLY A C 1
ATOM 902 O O . GLY A 1 121 ? 2.741 -6.181 9.665 1.00 93.88 121 GLY A O 1
ATOM 903 N N . GLU A 1 122 ? 1.642 -4.582 10.769 1.00 93.62 122 GLU A N 1
ATOM 904 C CA . GLU A 1 122 ? 0.680 -5.501 11.401 1.00 93.62 122 GLU A CA 1
ATOM 905 C C . GLU A 1 122 ? -0.480 -5.858 10.460 1.00 93.62 122 GLU A C 1
ATOM 907 O O . GLU A 1 122 ? -1.095 -6.922 10.577 1.00 93.62 122 GLU A O 1
ATOM 912 N N . LEU A 1 123 ? -0.790 -4.972 9.511 1.00 95.56 123 LEU A N 1
ATOM 913 C CA . LEU A 1 123 ? -1.915 -5.104 8.584 1.00 95.56 123 LEU A CA 1
ATOM 914 C C . LEU A 1 123 ? -1.532 -5.850 7.306 1.00 95.56 123 LEU A C 1
ATOM 916 O O . LEU A 1 123 ? -2.364 -6.555 6.728 1.00 95.56 123 LEU A O 1
ATOM 920 N N . TRP A 1 124 ? -0.278 -5.718 6.883 1.00 97.06 124 TRP A N 1
ATOM 921 C CA . TRP A 1 124 ? 0.237 -6.235 5.626 1.00 97.06 124 TRP A CA 1
ATOM 922 C C . TRP A 1 124 ? 1.570 -6.943 5.821 1.00 97.06 124 TRP A C 1
ATOM 924 O O . TRP A 1 124 ? 2.516 -6.391 6.369 1.00 97.06 124 TRP A O 1
ATOM 934 N N . LYS A 1 125 ? 1.675 -8.149 5.268 1.00 96.44 125 LYS A N 1
ATOM 935 C CA . LYS A 1 125 ? 2.921 -8.910 5.214 1.00 96.44 125 LYS A CA 1
ATOM 936 C C . LYS A 1 125 ? 3.526 -8.820 3.821 1.00 96.44 125 LYS A C 1
ATOM 938 O O . LYS A 1 125 ? 2.873 -9.205 2.852 1.00 96.44 125 LYS A O 1
ATOM 943 N N . LEU A 1 126 ? 4.783 -8.400 3.700 1.00 96.75 126 LEU A N 1
ATOM 944 C CA . LEU A 1 126 ? 5.502 -8.489 2.430 1.00 96.75 126 LEU A CA 1
ATOM 945 C C . LEU A 1 126 ? 5.774 -9.964 2.086 1.00 96.75 126 LEU A C 1
ATOM 947 O O . LEU A 1 126 ? 6.484 -10.666 2.800 1.00 96.75 126 LEU A O 1
ATOM 951 N N . VAL A 1 127 ? 5.192 -10.448 0.988 1.00 97.38 127 VAL A N 1
ATOM 952 C CA . VAL A 1 127 ? 5.330 -11.843 0.532 1.00 97.38 127 VAL A CA 1
ATOM 953 C C . VAL A 1 127 ? 6.332 -11.974 -0.603 1.00 97.38 127 VAL A C 1
ATOM 955 O O . VAL A 1 127 ? 7.012 -12.994 -0.711 1.00 97.38 127 VAL A O 1
ATOM 958 N N . LYS A 1 128 ? 6.434 -10.958 -1.460 1.00 97.25 128 LYS A N 1
ATOM 959 C CA . LYS A 1 128 ? 7.351 -10.974 -2.597 1.00 97.25 128 LYS A CA 1
ATOM 960 C C . LYS A 1 128 ? 7.861 -9.578 -2.903 1.00 97.25 128 LYS A C 1
ATOM 962 O O . LYS A 1 128 ? 7.074 -8.640 -2.949 1.00 97.25 128 LYS A O 1
ATOM 967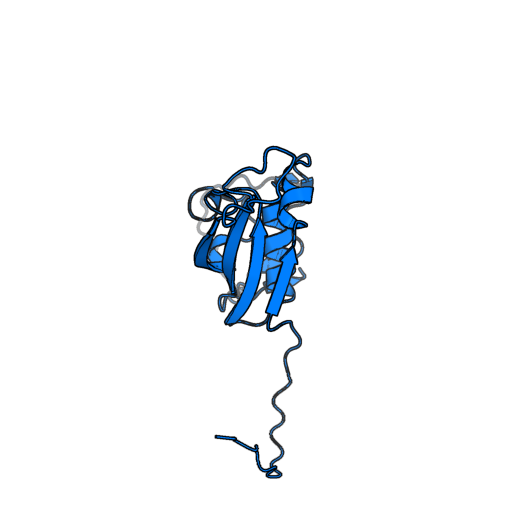 N N . HIS A 1 129 ? 9.154 -9.473 -3.184 1.00 96.44 129 HIS A N 1
ATOM 968 C CA . HIS A 1 129 ? 9.780 -8.290 -3.763 1.00 96.44 129 HIS A CA 1
ATOM 969 C C . HIS A 1 129 ? 10.665 -8.736 -4.920 1.00 96.44 129 HIS A C 1
ATOM 971 O O . HIS A 1 129 ? 11.584 -9.530 -4.739 1.00 96.44 129 HIS A O 1
ATOM 977 N N . GLU A 1 130 ? 10.357 -8.261 -6.118 1.00 95.31 130 GLU A N 1
ATOM 978 C CA . GLU A 1 130 ? 11.114 -8.553 -7.327 1.00 95.31 130 GLU A CA 1
ATOM 979 C C . GLU A 1 130 ? 11.502 -7.271 -8.040 1.00 95.31 130 GLU A C 1
ATOM 981 O O . GLU A 1 130 ? 10.764 -6.291 -8.080 1.00 95.31 130 GLU A O 1
ATOM 986 N N . LYS A 1 131 ? 12.676 -7.300 -8.651 1.00 94.00 131 LYS A N 1
ATOM 987 C CA . LYS A 1 131 ? 13.155 -6.235 -9.515 1.00 94.00 131 LYS A CA 1
ATOM 988 C C . LYS A 1 131 ? 12.791 -6.558 -10.956 1.00 94.00 131 LYS A C 1
ATOM 990 O O . LYS A 1 131 ? 13.099 -7.646 -11.439 1.00 94.00 131 LYS A O 1
ATOM 995 N N . ILE A 1 132 ? 12.168 -5.608 -11.643 1.00 91.56 132 ILE A N 1
ATOM 996 C CA . ILE A 1 132 ? 11.820 -5.735 -13.054 1.00 91.56 132 ILE A CA 1
ATOM 997 C C . ILE A 1 132 ? 12.915 -5.073 -13.884 1.00 91.56 132 ILE A C 1
ATOM 999 O O . ILE A 1 132 ? 13.062 -3.848 -13.912 1.00 91.56 132 ILE A O 1
ATOM 1003 N N . VAL A 1 133 ? 13.680 -5.920 -14.567 1.00 87.31 133 VAL A N 1
ATOM 1004 C CA . VAL A 1 133 ? 14.723 -5.522 -15.512 1.00 87.31 133 VAL A CA 1
ATOM 1005 C C . VAL A 1 133 ? 14.139 -5.577 -16.916 1.00 87.31 133 VAL A C 1
ATOM 1007 O O . VAL A 1 133 ? 13.519 -6.573 -17.293 1.00 87.31 133 VAL A O 1
ATOM 1010 N N . GLN A 1 134 ? 14.333 -4.518 -17.696 1.00 80.69 134 GLN A N 1
ATOM 1011 C CA . GLN A 1 134 ? 13.958 -4.533 -19.106 1.00 80.69 134 GLN A CA 1
ATOM 1012 C C . GLN A 1 134 ? 15.088 -5.143 -19.933 1.00 80.69 134 GLN A C 1
ATOM 1014 O O . GLN A 1 134 ? 16.260 -4.814 -19.755 1.00 80.69 134 GLN A O 1
ATOM 1019 N N . SER A 1 135 ? 14.739 -6.057 -20.839 1.00 81.06 135 SER A N 1
ATOM 1020 C CA . SER A 1 135 ? 15.707 -6.591 -21.795 1.00 81.06 135 SER A CA 1
ATOM 1021 C C . SER A 1 135 ? 16.180 -5.483 -22.747 1.00 81.06 135 SER A C 1
ATOM 1023 O O . SER A 1 135 ? 15.378 -4.608 -23.087 1.00 81.06 135 SER A O 1
ATOM 1025 N N . PRO A 1 136 ? 17.448 -5.518 -23.199 1.00 79.38 136 PRO A N 1
ATOM 1026 C CA . PRO A 1 136 ? 17.937 -4.582 -24.202 1.00 79.38 136 PRO A CA 1
ATOM 1027 C C . PRO A 1 136 ? 17.094 -4.675 -25.473 1.00 79.38 136 PRO A C 1
ATOM 1029 O O . PRO A 1 136 ? 16.880 -5.774 -25.990 1.00 79.38 136 PRO A O 1
ATOM 1032 N N . ASP A 1 137 ? 16.641 -3.532 -25.976 1.00 81.62 137 ASP A N 1
ATOM 1033 C CA . ASP A 1 137 ? 15.940 -3.437 -27.250 1.00 81.62 137 ASP A CA 1
ATOM 1034 C C . ASP A 1 137 ? 16.919 -2.899 -28.307 1.00 81.62 137 ASP A C 1
ATOM 1036 O O . ASP A 1 137 ? 17.407 -1.775 -28.167 1.00 81.62 137 ASP A O 1
ATOM 1040 N N . PRO A 1 138 ? 17.270 -3.681 -29.345 1.00 81.88 138 PRO A N 1
ATOM 1041 C CA . PRO A 1 138 ? 18.203 -3.233 -30.376 1.00 81.88 138 PRO A CA 1
ATOM 1042 C C . PRO A 1 138 ? 17.669 -2.051 -31.201 1.00 81.88 138 PRO A C 1
ATOM 1044 O O . PRO A 1 138 ? 18.457 -1.400 -31.887 1.00 81.88 138 PRO A O 1
ATOM 1047 N N . GLU A 1 139 ? 16.365 -1.760 -31.145 1.00 86.06 139 GLU A N 1
ATOM 1048 C CA . GLU A 1 139 ? 15.758 -0.608 -31.815 1.00 86.06 139 GLU A CA 1
ATOM 1049 C C . GLU A 1 139 ? 15.705 0.655 -30.937 1.00 86.06 139 GLU A C 1
ATOM 1051 O O . GLU A 1 139 ? 15.258 1.707 -31.410 1.00 86.06 139 GLU A O 1
ATOM 1056 N N . ASP A 1 140 ? 16.187 0.600 -29.688 1.00 82.25 140 ASP A N 1
ATOM 1057 C CA . ASP A 1 140 ? 16.208 1.763 -28.801 1.00 82.25 140 ASP A CA 1
ATOM 1058 C C . ASP A 1 140 ? 17.098 2.877 -29.367 1.00 82.25 140 ASP A C 1
ATOM 1060 O O . ASP A 1 140 ? 18.326 2.800 -29.414 1.00 82.25 140 ASP A O 1
ATOM 1064 N N . ARG A 1 141 ? 16.457 3.977 -29.772 1.00 85.12 141 ARG A N 1
ATOM 1065 C CA . ARG A 1 141 ? 17.133 5.199 -30.241 1.00 85.12 141 ARG A CA 1
ATOM 1066 C C . ARG A 1 141 ? 17.458 6.178 -29.112 1.00 85.12 141 ARG A C 1
ATOM 1068 O O . ARG A 1 141 ? 18.072 7.213 -29.361 1.00 85.12 141 ARG A O 1
ATOM 1075 N N . VAL A 1 142 ? 17.019 5.878 -27.890 1.00 81.75 142 VAL A N 1
ATOM 1076 C CA . VAL A 1 142 ? 17.200 6.697 -26.686 1.00 81.75 142 VAL A CA 1
ATOM 1077 C C . VAL A 1 142 ? 17.648 5.819 -25.523 1.00 81.75 142 VAL A C 1
ATOM 1079 O O . VAL A 1 142 ? 17.288 4.647 -25.456 1.00 81.75 142 VAL A O 1
ATOM 1082 N N . HIS A 1 143 ? 18.438 6.379 -24.604 1.00 76.19 143 HIS A N 1
ATOM 1083 C CA . HIS A 1 143 ? 18.886 5.638 -23.427 1.00 76.19 143 HIS A CA 1
ATOM 1084 C C . HIS A 1 143 ? 17.687 5.240 -22.557 1.00 76.19 143 HIS A C 1
ATOM 1086 O O . HIS A 1 143 ? 16.951 6.101 -22.072 1.00 76.19 143 HIS A O 1
ATOM 1092 N N . ARG A 1 144 ? 17.524 3.934 -22.347 1.00 69.62 144 ARG A N 1
ATOM 1093 C CA . ARG A 1 144 ? 16.527 3.332 -21.465 1.00 69.62 144 ARG A CA 1
ATOM 1094 C C . ARG A 1 144 ? 17.248 2.779 -20.231 1.00 69.62 144 ARG A C 1
ATOM 1096 O O . ARG A 1 144 ? 18.157 1.961 -20.398 1.00 69.62 144 ARG A O 1
ATOM 1103 N N . PRO A 1 145 ? 16.885 3.205 -19.009 1.00 72.12 145 PRO A N 1
ATOM 1104 C CA . PRO A 1 145 ? 17.451 2.624 -17.803 1.00 72.12 145 PRO A CA 1
ATOM 1105 C C . PRO A 1 145 ? 17.208 1.107 -17.770 1.00 72.12 145 PRO A C 1
ATOM 1107 O O . PRO A 1 145 ? 16.095 0.664 -18.058 1.00 72.12 145 PRO A O 1
ATOM 1110 N N . PRO A 1 146 ? 18.216 0.296 -17.405 1.00 70.75 146 PRO A N 1
ATOM 1111 C CA . PRO A 1 146 ? 18.059 -1.158 -17.319 1.00 70.75 146 PRO A CA 1
ATOM 1112 C C . PRO A 1 146 ? 17.050 -1.575 -16.236 1.00 70.75 146 PRO A C 1
ATOM 1114 O O . PRO A 1 146 ? 16.473 -2.661 -16.290 1.00 70.75 146 PRO A O 1
ATOM 1117 N N . GLU A 1 147 ? 16.820 -0.699 -15.261 1.00 73.19 147 GLU A N 1
ATOM 1118 C CA . GLU A 1 147 ? 15.954 -0.906 -14.109 1.00 73.19 147 GLU A CA 1
ATOM 1119 C C . GLU A 1 147 ? 14.868 0.156 -14.137 1.00 73.19 147 GLU A C 1
ATOM 1121 O O . GLU A 1 147 ? 15.170 1.348 -14.104 1.00 73.19 147 GLU A O 1
ATOM 1126 N N . MET A 1 148 ? 13.613 -0.275 -14.228 1.00 79.56 148 MET A N 1
ATOM 1127 C CA . MET A 1 148 ? 12.487 0.656 -14.305 1.00 79.56 148 MET A CA 1
ATOM 1128 C C . MET A 1 148 ? 11.562 0.513 -13.102 1.00 79.56 148 MET A C 1
ATOM 1130 O O . MET A 1 148 ? 11.105 1.525 -12.585 1.00 79.56 148 MET A O 1
ATOM 1134 N N . HIS A 1 149 ? 11.313 -0.708 -12.615 1.00 91.69 149 HIS A N 1
ATOM 1135 C CA . HIS A 1 149 ? 10.326 -0.927 -11.557 1.00 91.69 149 HIS A CA 1
ATOM 1136 C C . HIS A 1 149 ? 10.696 -2.059 -10.601 1.00 91.69 149 HIS A C 1
ATOM 1138 O O . HIS A 1 149 ? 11.443 -2.981 -10.924 1.00 91.69 149 HIS A O 1
ATOM 1144 N N . HIS A 1 150 ? 10.077 -2.011 -9.433 1.00 95.44 150 HIS A N 1
ATOM 1145 C CA . HIS A 1 150 ? 10.032 -3.044 -8.418 1.00 95.44 150 HIS A CA 1
ATOM 1146 C C . HIS A 1 150 ? 8.591 -3.529 -8.264 1.00 95.44 150 HIS A C 1
ATOM 1148 O O . HIS A 1 150 ? 7.662 -2.733 -8.127 1.00 95.44 150 HIS A O 1
ATOM 1154 N N . LEU A 1 151 ? 8.416 -4.846 -8.285 1.00 96.75 151 LEU A N 1
ATOM 1155 C CA . LEU A 1 151 ? 7.168 -5.524 -7.983 1.00 96.75 151 LEU A CA 1
ATOM 1156 C C . LEU A 1 151 ? 7.156 -5.907 -6.507 1.00 96.75 151 LEU A C 1
ATOM 1158 O O . LEU A 1 151 ? 8.007 -6.677 -6.064 1.00 96.75 151 LEU A O 1
ATOM 1162 N N . TYR A 1 152 ? 6.158 -5.433 -5.773 1.00 97.94 152 TYR A N 1
ATOM 1163 C CA . TYR A 1 152 ? 5.861 -5.899 -4.425 1.00 97.94 152 TYR A CA 1
ATOM 1164 C C . TYR A 1 152 ? 4.542 -6.663 -4.422 1.00 97.94 152 TYR A C 1
ATOM 1166 O O . TYR A 1 152 ? 3.582 -6.270 -5.082 1.00 97.94 152 TYR A O 1
ATOM 1174 N N . ILE A 1 153 ? 4.491 -7.752 -3.663 1.00 98.19 153 ILE A N 1
ATOM 1175 C CA . ILE A 1 153 ? 3.251 -8.452 -3.336 1.00 98.19 153 ILE A CA 1
ATOM 1176 C C . ILE A 1 153 ? 3.144 -8.483 -1.824 1.00 98.19 153 ILE A C 1
ATOM 1178 O O . ILE A 1 153 ? 3.943 -9.145 -1.159 1.00 98.19 153 ILE A O 1
ATOM 1182 N N . LEU A 1 154 ? 2.140 -7.789 -1.304 1.00 98.19 154 LEU A N 1
ATOM 1183 C CA . LEU A 1 154 ? 1.795 -7.785 0.107 1.00 98.19 154 LEU A CA 1
ATOM 1184 C C . LEU A 1 154 ? 0.527 -8.609 0.325 1.00 98.19 154 LEU A C 1
ATOM 1186 O O . LEU A 1 154 ? -0.352 -8.665 -0.535 1.00 98.19 154 LEU A O 1
ATOM 1190 N N . GLU A 1 155 ? 0.451 -9.291 1.458 1.00 98.31 155 GLU A N 1
ATOM 1191 C CA . GLU A 1 155 ? -0.698 -10.089 1.872 1.00 98.31 155 GLU A CA 1
ATOM 1192 C C . GLU A 1 155 ? -1.378 -9.443 3.065 1.00 98.31 155 GLU A C 1
ATOM 1194 O O . GLU A 1 155 ? -0.720 -9.107 4.051 1.00 98.31 155 GLU A O 1
ATOM 1199 N N . ARG A 1 156 ? -2.695 -9.298 2.981 1.00 97.94 156 ARG A N 1
ATOM 1200 C CA . ARG A 1 156 ? -3.507 -8.799 4.079 1.00 97.94 156 ARG A CA 1
ATOM 1201 C C . ARG A 1 156 ? -3.506 -9.802 5.233 1.00 97.94 156 ARG A C 1
ATOM 1203 O O . ARG A 1 156 ? -3.869 -10.962 5.038 1.00 97.94 156 ARG A O 1
ATOM 1210 N N . THR A 1 157 ? -3.128 -9.357 6.429 1.00 96.56 157 THR A N 1
ATOM 1211 C CA . THR A 1 157 ? -3.176 -10.181 7.649 1.00 96.56 157 THR A CA 1
ATOM 1212 C C . THR A 1 157 ? -4.616 -10.382 8.145 1.00 96.56 157 THR A C 1
ATOM 1214 O O . THR A 1 157 ? -5.564 -9.831 7.593 1.00 96.56 157 THR A O 1
ATOM 1217 N N . GLY A 1 158 ? -4.793 -11.173 9.207 1.00 94.56 158 GLY A N 1
ATOM 1218 C CA . GLY A 1 158 ? -6.088 -11.361 9.873 1.00 94.56 158 GLY A CA 1
ATOM 1219 C C . GLY A 1 158 ? -6.443 -10.294 10.917 1.00 94.56 158 GLY A C 1
ATOM 1220 O O . GLY A 1 158 ? -7.442 -10.458 11.606 1.00 94.56 158 GLY A O 1
ATOM 1221 N N . VAL A 1 159 ? -5.632 -9.240 11.088 1.00 94.31 159 VAL A N 1
ATOM 1222 C CA . VAL A 1 159 ? -5.903 -8.179 12.078 1.00 94.31 159 VAL A CA 1
ATOM 1223 C C . VAL A 1 159 ? -7.158 -7.412 11.673 1.00 94.31 159 VAL A C 1
ATOM 1225 O O . VAL A 1 159 ? -7.159 -6.786 10.620 1.00 94.31 159 VAL A O 1
ATOM 1228 N N . GLU A 1 160 ? -8.213 -7.432 12.484 1.00 92.06 160 GLU A N 1
ATOM 1229 C CA . GLU A 1 160 ? -9.474 -6.745 12.178 1.00 92.06 160 GLU A CA 1
ATOM 1230 C C . GLU A 1 160 ? -9.396 -5.230 12.416 1.00 92.06 160 GLU A C 1
ATOM 1232 O O . GLU A 1 160 ? -8.905 -4.768 13.451 1.00 92.06 160 GLU A O 1
ATOM 1237 N N . LEU A 1 161 ? -9.951 -4.458 11.478 1.00 91.75 161 LEU A N 1
ATOM 1238 C CA . LEU A 1 161 ? -10.076 -3.002 11.559 1.00 91.75 161 LEU A CA 1
ATOM 1239 C C . LEU A 1 161 ? -11.550 -2.590 11.639 1.00 91.75 161 LEU A C 1
ATOM 1241 O O . LEU A 1 161 ? -12.409 -3.241 11.047 1.00 91.75 161 LEU A O 1
ATOM 1245 N N . LYS A 1 162 ? -11.834 -1.493 12.343 1.00 88.75 162 LYS A N 1
ATOM 1246 C CA . LYS A 1 162 ? -13.161 -0.867 12.430 1.00 88.75 162 LYS A CA 1
ATOM 1247 C C . LYS A 1 162 ? -13.062 0.648 12.326 1.00 88.75 162 LYS A C 1
ATOM 1249 O O . LYS A 1 162 ? -12.054 1.231 12.724 1.00 88.75 162 LYS A O 1
ATOM 1254 N N . GLU A 1 163 ? -14.125 1.261 11.819 1.00 85.50 163 GLU A N 1
ATOM 1255 C CA . GLU A 1 163 ? -14.330 2.704 11.926 1.00 85.50 163 GLU A CA 1
ATOM 1256 C C . GLU A 1 163 ? -14.774 3.058 13.360 1.00 85.50 163 GLU A C 1
ATOM 1258 O O . GLU A 1 163 ? -15.602 2.343 13.935 1.00 85.50 163 GLU A O 1
ATOM 1263 N N . VAL A 1 164 ? -14.183 4.102 13.952 1.00 74.62 164 VAL A N 1
ATOM 1264 C CA . VAL A 1 164 ? -14.369 4.520 15.358 1.00 74.62 164 VAL A CA 1
ATOM 1265 C C . VAL A 1 164 ? -14.915 5.938 15.446 1.00 74.62 164 VAL A C 1
ATOM 1267 O O . VAL A 1 164 ? -14.384 6.817 14.730 1.00 74.62 164 VAL A O 1
#